Protein AF-A0A673WY18-F1 (afdb_monomer_lite)

Organism: Salmo trutta (NCBI:txid8032)

pLDDT: mean 76.25, std 12.35, range [46.34, 93.38]

Structure (mmCIF, N/CA/C/O backbone):
data_AF-A0A673WY18-F1
#
_entry.id   AF-A0A673WY18-F1
#
loop_
_atom_site.group_PDB
_atom_site.id
_atom_site.type_symbol
_atom_site.label_atom_id
_atom_site.label_alt_id
_atom_site.label_comp_id
_atom_site.label_asym_id
_atom_site.label_entity_id
_atom_site.label_seq_id
_atom_site.pdbx_PDB_ins_code
_atom_site.Cartn_x
_atom_site.Cartn_y
_atom_site.Cartn_z
_atom_site.occupancy
_atom_site.B_iso_or_equiv
_atom_site.auth_seq_id
_atom_site.auth_comp_id
_atom_site.auth_asym_id
_atom_site.auth_atom_id
_atom_site.pdbx_PDB_model_num
ATOM 1 N N . MET A 1 1 ? 1.648 16.908 3.787 1.00 46.34 1 MET A N 1
ATOM 2 C CA . MET A 1 1 ? 0.828 15.669 3.841 1.00 46.34 1 MET A CA 1
ATOM 3 C C . MET A 1 1 ? 0.515 15.175 2.436 1.00 46.34 1 MET A C 1
ATOM 5 O O . MET A 1 1 ? 0.329 15.996 1.546 1.00 46.34 1 MET A O 1
ATOM 9 N N . SER A 1 2 ? 0.441 13.858 2.213 1.00 59.28 2 SER A N 1
ATOM 10 C CA . SER A 1 2 ? -0.066 13.337 0.934 1.00 59.28 2 SER A CA 1
ATOM 11 C C . SER A 1 2 ? -1.572 13.628 0.810 1.00 59.28 2 SER A C 1
ATOM 13 O O . SER A 1 2 ? -2.286 13.586 1.812 1.00 59.28 2 SER A O 1
ATOM 15 N N . LYS A 1 3 ? -2.083 13.887 -0.405 1.00 58.00 3 LYS A N 1
ATOM 16 C CA . LYS A 1 3 ? -3.525 14.130 -0.646 1.00 58.00 3 LYS A CA 1
ATOM 17 C C . LYS A 1 3 ? -4.425 13.012 -0.101 1.00 58.00 3 LYS A C 1
ATOM 19 O O . LYS A 1 3 ? -5.553 13.270 0.304 1.00 58.00 3 LYS A O 1
ATOM 24 N N . GLY A 1 4 ? -3.918 11.776 -0.080 1.00 58.47 4 GLY A N 1
ATOM 25 C CA . GLY A 1 4 ? -4.609 10.624 0.501 1.00 58.47 4 GLY A CA 1
ATOM 26 C C . GLY A 1 4 ? -4.781 10.744 2.015 1.00 58.47 4 GLY A C 1
ATOM 27 O O . GLY A 1 4 ? -5.878 10.533 2.516 1.00 58.47 4 GLY A O 1
ATOM 28 N N . THR A 1 5 ? -3.725 11.149 2.725 1.00 62.72 5 THR A N 1
ATOM 29 C CA . THR A 1 5 ? -3.716 11.328 4.188 1.00 62.72 5 THR A CA 1
ATOM 30 C C . THR A 1 5 ? -4.741 12.373 4.631 1.00 62.72 5 THR A C 1
ATOM 32 O O . THR A 1 5 ? -5.518 12.129 5.546 1.00 62.72 5 THR A O 1
ATOM 35 N N . VAL A 1 6 ? -4.784 13.515 3.937 1.00 58.25 6 VAL A N 1
ATOM 36 C CA . VAL A 1 6 ? -5.676 14.637 4.273 1.00 58.25 6 VAL A CA 1
ATOM 37 C C . VAL A 1 6 ? -7.146 14.227 4.178 1.00 58.25 6 VAL A C 1
ATOM 39 O O . VAL A 1 6 ? -7.936 14.545 5.057 1.00 58.25 6 VAL A O 1
ATOM 42 N N . ILE A 1 7 ? -7.529 13.476 3.145 1.00 64.06 7 ILE A N 1
ATOM 43 C CA . ILE A 1 7 ? -8.925 13.046 2.994 1.00 64.06 7 ILE A CA 1
ATOM 44 C C . ILE A 1 7 ? -9.315 11.984 4.006 1.00 64.06 7 ILE A C 1
ATOM 46 O O . ILE A 1 7 ? -10.454 11.994 4.456 1.00 64.06 7 ILE A O 1
ATOM 50 N N . LEU A 1 8 ? -8.412 11.062 4.339 1.00 74.44 8 LEU A N 1
ATOM 51 C CA . LEU A 1 8 ? -8.701 10.064 5.363 1.00 74.44 8 LEU A CA 1
ATOM 52 C C . LEU A 1 8 ? -9.002 10.748 6.698 1.00 74.44 8 LEU A C 1
ATOM 54 O O . LEU A 1 8 ? -10.033 10.451 7.294 1.00 74.44 8 LEU A O 1
ATOM 58 N N . ALA A 1 9 ? -8.215 11.759 7.068 1.00 73.62 9 ALA A N 1
ATOM 59 C CA . ALA A 1 9 ? -8.501 12.581 8.239 1.00 73.62 9 ALA A CA 1
ATOM 60 C C . ALA A 1 9 ? -9.861 13.303 8.121 1.00 73.62 9 ALA A C 1
ATOM 62 O O . ALA A 1 9 ? -10.681 13.220 9.029 1.00 73.62 9 ALA A O 1
ATOM 63 N N . TYR A 1 10 ? -10.175 13.927 6.974 1.00 71.38 10 TYR A N 1
ATOM 64 C CA . TYR A 1 10 ? -11.492 14.558 6.750 1.00 71.38 10 TYR A CA 1
ATOM 65 C C . TYR A 1 10 ? -12.674 13.581 6.777 1.00 71.38 10 TYR A C 1
ATOM 67 O O . TYR A 1 10 ? -13.794 13.989 7.067 1.00 71.38 10 TYR A O 1
ATOM 75 N N . LYS A 1 11 ? -12.454 12.307 6.441 1.00 77.62 11 LYS A N 1
ATOM 76 C CA . LYS A 1 11 ? -13.467 11.248 6.524 1.00 77.62 11 LYS A CA 1
ATOM 77 C C . LYS A 1 11 ? -13.611 10.672 7.941 1.00 77.62 11 LYS A C 1
ATOM 79 O O . LYS A 1 11 ? -14.381 9.734 8.110 1.00 77.62 11 LYS A O 1
ATOM 84 N N . GLY A 1 12 ? -12.896 11.219 8.927 1.00 81.75 12 GLY A N 1
ATOM 85 C CA . GLY A 1 12 ? -12.963 10.799 10.326 1.00 81.75 12 GLY A CA 1
ATOM 86 C C . GLY A 1 12 ? -12.113 9.574 10.661 1.00 81.75 12 GLY A C 1
ATOM 87 O O . GLY A 1 12 ? -12.326 8.967 11.704 1.00 81.75 12 GLY A O 1
ATOM 88 N N . TYR A 1 13 ? -11.170 9.184 9.795 1.00 83.31 13 TYR A N 1
ATOM 89 C CA . TYR A 1 13 ? -10.201 8.147 10.149 1.00 83.31 13 TYR A CA 1
ATOM 90 C C . TYR A 1 13 ? -9.128 8.728 11.064 1.00 83.31 13 TYR A C 1
ATOM 92 O O . TYR A 1 13 ? -8.634 9.828 10.813 1.00 83.31 13 TYR A O 1
ATOM 100 N N . ASP A 1 14 ? -8.710 7.943 12.053 1.00 83.75 14 ASP A N 1
ATOM 101 C CA . ASP A 1 14 ? -7.430 8.163 12.713 1.00 83.75 14 ASP A CA 1
ATOM 102 C C . ASP A 1 14 ? -6.303 7.719 11.766 1.00 83.75 14 ASP A C 1
ATOM 104 O O . ASP A 1 14 ? -6.318 6.601 11.236 1.00 83.75 14 ASP A O 1
ATOM 108 N N . VAL A 1 15 ? -5.383 8.633 11.448 1.00 82.50 15 VAL A N 1
ATOM 109 C CA . VAL A 1 15 ? -4.419 8.446 10.358 1.00 82.50 15 VAL A CA 1
ATOM 110 C C . VAL A 1 15 ? -2.998 8.427 10.883 1.00 82.50 15 VAL A C 1
ATOM 112 O O . VAL A 1 15 ? -2.366 9.463 11.082 1.00 82.50 15 VAL A O 1
ATOM 115 N N . ILE A 1 16 ? -2.439 7.224 10.941 1.00 81.25 16 ILE A N 1
ATOM 116 C CA . ILE A 1 16 ? -1.024 7.022 11.228 1.00 81.25 16 ILE A CA 1
ATOM 117 C C . ILE A 1 16 ? -0.230 7.245 9.942 1.00 81.25 16 ILE A C 1
ATOM 119 O O . ILE A 1 16 ? -0.365 6.522 8.949 1.00 81.25 16 ILE A O 1
ATOM 123 N N . THR A 1 17 ? 0.604 8.283 9.946 1.00 80.88 17 THR A N 1
ATOM 124 C CA . THR A 1 17 ? 1.508 8.567 8.830 1.00 80.88 17 THR A CA 1
ATOM 125 C C . THR A 1 17 ? 2.842 7.895 9.096 1.00 80.88 17 THR A C 1
ATOM 127 O O . THR A 1 17 ? 3.410 8.047 10.170 1.00 80.88 17 THR A O 1
ATOM 130 N N . TYR A 1 18 ? 3.381 7.188 8.110 1.00 75.25 18 TYR A N 1
ATOM 131 C CA . TYR A 1 18 ? 4.731 6.646 8.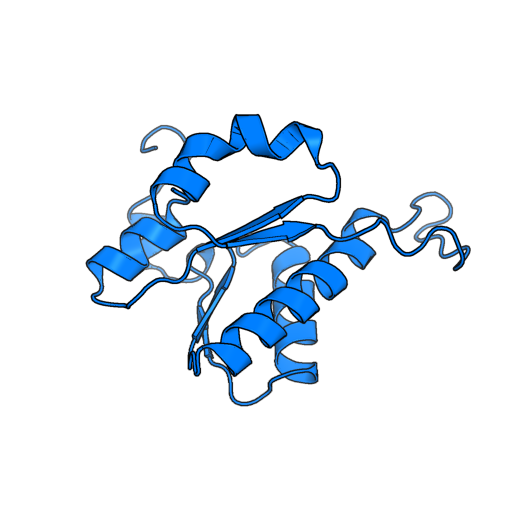186 1.00 75.25 18 TYR A CA 1
ATOM 132 C C . TYR A 1 18 ? 5.524 7.075 6.949 1.00 75.25 18 TYR A C 1
ATOM 134 O O . TYR A 1 18 ? 4.991 7.180 5.839 1.00 75.25 18 TYR A O 1
ATOM 142 N N . LEU A 1 19 ? 6.803 7.373 7.151 1.00 74.88 19 LEU A N 1
ATOM 143 C CA . LEU A 1 19 ? 7.730 7.780 6.109 1.00 74.88 19 LEU A CA 1
ATOM 144 C C . LEU A 1 19 ? 8.768 6.687 5.926 1.00 74.88 19 LEU A C 1
ATOM 146 O O . LEU A 1 19 ? 9.459 6.311 6.870 1.00 74.88 19 LEU A O 1
ATOM 150 N N . VAL A 1 20 ? 8.916 6.230 4.688 1.00 72.50 20 VAL A N 1
ATOM 151 C CA . VAL A 1 20 ? 9.922 5.236 4.339 1.00 72.50 20 VAL A CA 1
ATOM 152 C C . VAL A 1 20 ? 10.927 5.847 3.386 1.00 72.50 20 VAL A C 1
ATOM 154 O O . VAL A 1 20 ? 10.564 6.319 2.309 1.00 72.50 20 VAL A O 1
ATOM 157 N N . SER A 1 21 ? 12.200 5.818 3.772 1.00 70.31 21 SER A N 1
ATOM 158 C CA . SER A 1 21 ? 13.292 6.228 2.895 1.00 70.31 21 SER A CA 1
ATOM 159 C C . SER A 1 21 ? 14.465 5.255 3.009 1.00 70.31 21 SER A C 1
ATOM 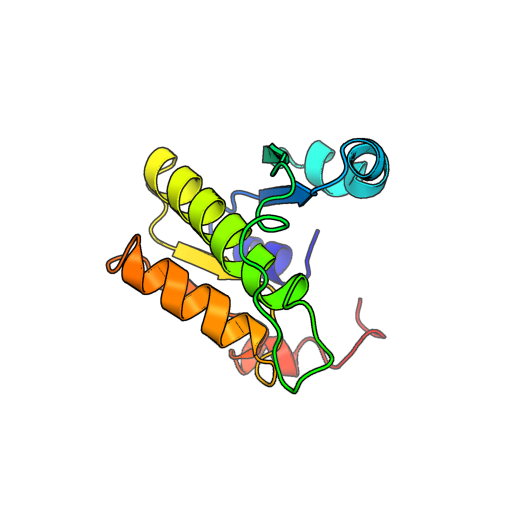161 O O . SER A 1 21 ? 14.879 4.932 4.126 1.00 70.31 21 SER A O 1
ATOM 163 N N . PRO A 1 22 ? 15.054 4.839 1.873 1.00 64.31 22 PRO A N 1
ATOM 164 C CA . PRO A 1 22 ? 16.295 4.073 1.860 1.00 64.31 22 PRO A CA 1
ATOM 165 C C . PRO A 1 22 ? 17.529 4.941 2.150 1.00 64.31 22 PRO A C 1
ATOM 167 O O . PRO A 1 22 ? 18.639 4.430 2.246 1.00 64.31 22 PRO A O 1
ATOM 170 N N . ARG A 1 23 ? 17.367 6.268 2.257 1.00 68.06 23 ARG A N 1
ATOM 171 C CA . ARG A 1 23 ? 18.458 7.223 2.484 1.00 68.06 23 ARG A CA 1
ATOM 172 C C . ARG A 1 23 ? 18.116 8.141 3.654 1.00 68.06 23 ARG A C 1
ATOM 174 O O . ARG A 1 23 ? 17.174 8.930 3.558 1.00 68.06 23 ARG A O 1
ATOM 181 N N . LYS A 1 24 ? 18.892 8.051 4.740 1.00 61.69 24 LYS A N 1
ATOM 182 C CA . LYS A 1 24 ? 18.663 8.821 5.978 1.00 61.69 24 LYS A CA 1
ATOM 183 C C . LYS A 1 24 ? 18.703 10.340 5.762 1.00 61.69 24 LYS A C 1
ATO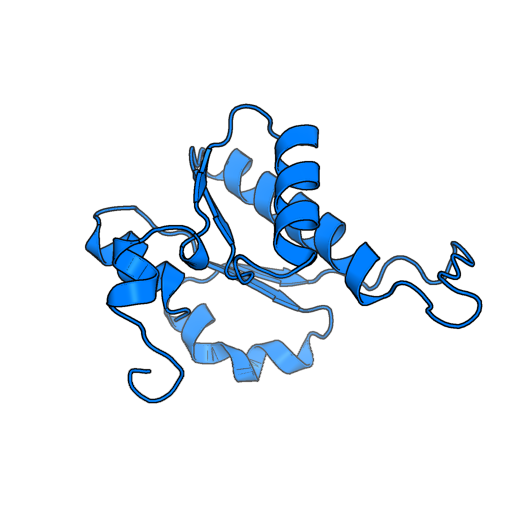M 185 O O . LYS A 1 24 ? 17.873 11.046 6.308 1.00 61.69 24 LYS A O 1
ATOM 190 N N . TYR A 1 25 ? 19.573 10.844 4.882 1.00 67.06 25 TYR A N 1
ATOM 191 C CA . TYR A 1 25 ? 19.691 12.289 4.612 1.00 67.06 25 TYR A CA 1
ATOM 192 C C . TYR A 1 25 ? 18.458 12.916 3.929 1.00 67.06 25 TYR A C 1
ATOM 194 O O . TYR A 1 25 ? 18.358 14.133 3.813 1.00 67.06 25 TYR A O 1
ATOM 202 N N . LEU A 1 26 ? 17.520 12.109 3.416 1.00 65.94 26 LEU A N 1
ATOM 203 C CA . LEU A 1 26 ? 16.274 12.626 2.838 1.00 65.94 26 LEU A CA 1
ATOM 204 C C . LEU A 1 26 ? 15.216 12.937 3.905 1.00 65.94 26 LEU A C 1
ATOM 206 O O . LEU A 1 26 ? 14.182 13.509 3.564 1.00 65.94 26 LEU A O 1
ATOM 210 N N . TRP A 1 27 ? 15.450 12.577 5.169 1.00 64.94 27 TRP A N 1
ATOM 211 C CA . TRP A 1 27 ? 14.481 12.766 6.249 1.00 64.94 27 TRP A CA 1
ATOM 212 C C . TRP A 1 27 ? 14.239 14.243 6.566 1.00 64.94 27 TRP A C 1
ATOM 214 O O . TRP A 1 27 ? 13.087 14.631 6.758 1.00 64.94 27 TRP A O 1
ATOM 224 N N . ASP A 1 28 ? 15.271 15.085 6.468 1.00 63.09 28 ASP A N 1
ATOM 225 C CA . ASP A 1 28 ? 15.157 16.534 6.690 1.00 63.09 28 ASP A CA 1
ATOM 226 C C . ASP A 1 28 ? 14.243 17.207 5.652 1.00 63.09 28 ASP A C 1
ATOM 228 O O . ASP A 1 28 ? 13.504 18.142 5.957 1.00 63.09 28 ASP A O 1
ATOM 232 N N . LYS A 1 29 ? 14.190 16.668 4.424 1.00 61.09 29 LYS A N 1
ATOM 233 C CA . LYS A 1 29 ? 13.274 17.145 3.368 1.00 61.09 29 LYS A CA 1
ATOM 234 C C . LYS A 1 29 ? 11.817 16.749 3.610 1.00 61.09 29 LYS A C 1
ATOM 236 O O . LYS A 1 29 ? 10.920 17.253 2.936 1.00 61.09 29 LYS A O 1
ATOM 241 N N . CYS A 1 30 ? 11.564 15.845 4.550 1.00 59.88 30 CYS A N 1
ATOM 242 C CA . CYS A 1 30 ? 10.234 15.369 4.906 1.00 59.88 30 CYS A CA 1
ATOM 243 C C . CYS A 1 30 ? 9.742 15.936 6.244 1.00 59.88 30 CYS A C 1
ATOM 245 O O . CYS A 1 30 ? 8.793 15.392 6.809 1.00 59.88 30 CYS A O 1
ATOM 247 N N . ALA A 1 31 ? 10.320 17.050 6.713 1.00 56.12 31 ALA A N 1
ATOM 248 C CA . ALA A 1 31 ? 9.970 17.713 7.971 1.00 56.12 31 ALA A CA 1
ATOM 249 C C . ALA A 1 31 ? 8.454 17.889 8.186 1.00 56.12 31 ALA A C 1
ATOM 251 O O . ALA A 1 31 ? 7.979 17.678 9.296 1.00 56.12 31 ALA A O 1
ATOM 252 N N . CYS A 1 32 ? 7.676 18.161 7.125 1.00 56.19 32 CYS A N 1
ATOM 253 C CA . CYS A 1 32 ? 6.217 18.314 7.236 1.00 56.19 32 CYS A CA 1
ATOM 254 C C . CYS A 1 32 ? 5.469 17.034 7.652 1.00 56.19 32 CYS A C 1
ATOM 256 O O . CYS A 1 32 ? 4.341 17.114 8.122 1.00 56.19 32 CYS A O 1
ATOM 258 N N . ALA A 1 33 ? 6.043 15.850 7.416 1.00 58.22 33 ALA A N 1
ATOM 259 C CA . ALA A 1 33 ? 5.463 14.583 7.854 1.00 58.22 33 ALA A CA 1
ATOM 260 C C . ALA A 1 33 ? 5.851 14.292 9.308 1.00 58.22 33 ALA A C 1
ATOM 262 O O . ALA A 1 33 ? 5.015 13.846 10.087 1.00 58.22 33 ALA A O 1
ATOM 263 N N . THR A 1 34 ? 7.091 14.609 9.684 1.00 57.97 34 THR A N 1
ATOM 264 C CA . THR A 1 34 ? 7.607 14.466 11.052 1.00 57.97 34 THR A CA 1
ATOM 265 C C . THR A 1 34 ? 6.901 15.406 12.028 1.00 57.97 34 THR A C 1
ATOM 267 O O . THR A 1 34 ? 6.532 14.989 13.120 1.00 57.97 34 THR A O 1
ATOM 270 N N . SER A 1 35 ? 6.627 16.650 11.618 1.00 55.81 35 SER A N 1
ATOM 271 C CA . SER A 1 35 ? 5.913 17.645 12.432 1.00 55.81 35 SER A CA 1
ATOM 272 C C . SER A 1 35 ? 4.459 17.268 12.737 1.00 55.81 35 SER A C 1
ATOM 274 O O . SER A 1 35 ? 3.841 17.872 13.602 1.00 55.81 35 SER A O 1
ATOM 276 N N . LEU A 1 36 ? 3.904 16.290 12.019 1.00 59.62 36 LEU A N 1
ATOM 277 C CA . LEU A 1 36 ? 2.543 15.779 12.200 1.00 59.62 36 LEU A CA 1
ATOM 278 C C . LEU A 1 36 ? 2.521 14.426 12.928 1.00 59.62 36 LEU A C 1
ATOM 280 O O . LEU A 1 36 ? 1.538 13.699 12.828 1.00 59.62 36 LEU A O 1
ATOM 284 N N . GLY A 1 37 ? 3.615 14.058 13.605 1.00 63.41 37 GLY A N 1
ATOM 285 C CA . GLY A 1 37 ? 3.730 12.780 14.314 1.00 63.41 37 GLY A CA 1
ATOM 286 C C . GLY A 1 37 ? 3.998 11.581 13.400 1.00 63.41 37 GLY A C 1
ATOM 287 O O . GLY A 1 37 ? 3.723 10.446 13.773 1.00 63.41 37 GLY A O 1
ATOM 288 N N . GLY A 1 38 ? 4.510 11.806 12.186 1.00 66.88 38 GLY A N 1
ATOM 289 C CA . GLY A 1 38 ? 4.799 10.727 11.247 1.00 66.88 38 GLY A CA 1
ATOM 290 C C . GLY A 1 38 ? 5.944 9.818 11.712 1.00 66.88 38 GLY A C 1
ATOM 291 O O . GLY A 1 38 ? 7.049 10.289 11.979 1.00 66.88 38 GLY A O 1
ATOM 292 N N . ILE A 1 39 ? 5.709 8.505 11.730 1.00 69.69 39 ILE A N 1
ATOM 293 C CA . ILE A 1 39 ? 6.691 7.482 12.110 1.00 69.69 39 ILE A CA 1
ATOM 294 C C . ILE A 1 39 ? 7.750 7.359 11.005 1.00 69.69 39 ILE A C 1
ATOM 296 O O . ILE A 1 39 ? 7.447 6.967 9.876 1.00 69.69 39 ILE A O 1
ATOM 300 N N . GLN A 1 40 ? 9.009 7.676 11.309 1.00 68.50 40 GLN A N 1
ATOM 301 C CA . GLN A 1 40 ? 10.113 7.545 10.354 1.00 68.50 40 GLN A CA 1
ATOM 302 C C . GLN A 1 40 ? 10.716 6.148 10.393 1.00 68.50 40 GLN A C 1
ATOM 304 O O . GLN A 1 40 ? 11.085 5.647 11.454 1.00 68.50 40 GLN A O 1
ATOM 309 N N . ILE A 1 41 ? 10.851 5.520 9.225 1.00 66.56 41 ILE A N 1
ATOM 310 C CA . ILE A 1 41 ? 11.415 4.180 9.131 1.00 66.56 41 ILE A CA 1
ATOM 311 C C . ILE A 1 41 ? 12.462 4.100 8.031 1.00 66.56 41 ILE A C 1
ATOM 313 O O . ILE A 1 41 ? 12.224 4.383 6.853 1.00 66.56 41 ILE A O 1
ATOM 317 N N . PHE A 1 42 ? 13.644 3.660 8.449 1.00 69.69 42 PHE A N 1
ATOM 318 C CA . PHE A 1 42 ? 14.727 3.300 7.558 1.00 69.69 42 PHE A CA 1
ATOM 319 C C . PHE A 1 42 ? 14.515 1.887 7.021 1.00 69.69 42 PHE A C 1
ATOM 321 O O . PHE A 1 42 ? 14.346 0.950 7.799 1.00 69.69 42 PHE A O 1
ATOM 328 N N . ILE A 1 43 ? 14.580 1.729 5.701 1.00 64.62 43 ILE A N 1
ATOM 329 C CA . ILE A 1 43 ? 14.721 0.412 5.081 1.00 64.62 43 ILE A CA 1
ATOM 330 C C . ILE A 1 43 ? 16.127 0.349 4.485 1.00 64.62 43 ILE A C 1
ATOM 332 O O . ILE A 1 43 ? 16.377 1.050 3.500 1.00 64.62 43 ILE A O 1
ATOM 336 N N . PRO A 1 44 ? 17.057 -0.438 5.058 1.00 60.28 44 PRO A N 1
ATOM 337 C CA . PRO A 1 44 ? 18.339 -0.675 4.409 1.00 60.28 44 PRO A CA 1
ATOM 338 C C . PRO A 1 44 ? 18.087 -1.299 3.033 1.00 60.28 44 PRO A C 1
ATOM 340 O O . PRO A 1 44 ? 17.196 -2.135 2.880 1.00 60.28 44 PRO A O 1
ATOM 343 N N . SER A 1 45 ? 18.831 -0.862 2.016 1.00 56.28 45 SER A N 1
ATOM 344 C CA . SER A 1 45 ? 18.715 -1.405 0.662 1.00 56.28 45 SER A CA 1
ATOM 345 C C . SER A 1 45 ? 18.913 -2.921 0.692 1.00 56.28 45 SER A C 1
ATOM 347 O O . SER A 1 45 ? 20.004 -3.386 1.016 1.00 56.28 45 SER A O 1
ATOM 349 N N . TYR A 1 46 ? 17.877 -3.680 0.348 1.00 61.69 46 TYR A N 1
ATOM 350 C CA . TYR A 1 46 ? 17.966 -5.125 0.173 1.00 61.69 46 TYR A CA 1
ATOM 351 C C . TYR A 1 46 ? 17.669 -5.488 -1.284 1.00 61.69 46 TYR A C 1
ATOM 353 O O . TYR A 1 46 ? 16.793 -4.889 -1.907 1.00 61.69 46 TYR A O 1
ATOM 361 N N . CYS A 1 47 ? 18.435 -6.467 -1.775 1.00 52.09 47 CYS A N 1
ATOM 362 C CA . CYS A 1 47 ? 18.538 -6.993 -3.145 1.00 52.09 47 CYS A CA 1
ATOM 363 C C . CYS A 1 47 ? 19.567 -6.345 -4.085 1.00 52.09 47 CYS A C 1
ATOM 365 O O . CYS A 1 47 ? 19.237 -5.984 -5.209 1.00 52.09 47 CYS A O 1
ATOM 367 N N . SER A 1 48 ? 20.845 -6.346 -3.693 1.00 51.88 48 SER A N 1
ATOM 368 C CA . SER A 1 48 ? 21.925 -6.556 -4.681 1.00 51.88 48 SER A CA 1
ATOM 369 C C . SER A 1 48 ? 22.295 -8.034 -4.858 1.00 51.88 48 SER A C 1
ATOM 371 O O . SER A 1 48 ? 22.959 -8.375 -5.825 1.00 51.88 48 SER A O 1
ATOM 373 N N . SER A 1 49 ? 21.859 -8.929 -3.966 1.00 54.56 49 SER A N 1
ATOM 374 C CA . SER A 1 49 ? 22.364 -10.311 -3.919 1.00 54.56 49 SER A CA 1
ATOM 375 C C . SER A 1 49 ? 21.668 -11.294 -4.869 1.00 54.56 49 SER A C 1
ATOM 377 O O . SER A 1 49 ? 22.115 -12.426 -4.989 1.00 54.56 49 SER A O 1
ATOM 379 N N . ALA A 1 50 ? 20.552 -10.908 -5.496 1.00 60.41 50 ALA A N 1
ATOM 380 C CA . ALA A 1 50 ? 19.675 -11.851 -6.197 1.00 60.41 50 ALA A CA 1
ATOM 381 C C . ALA A 1 50 ? 19.938 -11.986 -7.709 1.00 60.41 50 ALA A C 1
ATOM 383 O O . ALA A 1 50 ? 19.260 -12.789 -8.337 1.00 60.41 50 ALA A O 1
ATOM 384 N N . ASN A 1 51 ? 20.859 -11.207 -8.306 1.00 65.81 51 ASN A N 1
ATOM 385 C CA . ASN A 1 51 ? 21.125 -11.164 -9.762 1.00 65.81 51 ASN A CA 1
ATOM 386 C C . ASN A 1 51 ? 19.856 -11.217 -10.643 1.00 65.81 51 ASN A C 1
ATOM 388 O O . ASN A 1 51 ? 19.861 -11.758 -11.745 1.00 65.81 51 ASN A O 1
ATOM 392 N N . ALA A 1 52 ? 18.746 -10.666 -10.146 1.00 70.88 52 ALA A N 1
ATOM 393 C CA . ALA A 1 52 ? 17.462 -10.740 -10.815 1.00 70.88 52 ALA A CA 1
ATOM 394 C C . ALA A 1 52 ? 17.403 -9.654 -11.895 1.00 70.88 52 ALA A C 1
ATOM 396 O O . ALA A 1 52 ? 17.378 -8.459 -11.583 1.00 70.88 52 ALA A O 1
ATOM 397 N N . ILE A 1 53 ? 17.391 -10.082 -13.157 1.00 77.00 53 ILE A N 1
ATOM 398 C CA . ILE A 1 53 ? 17.322 -9.219 -14.337 1.00 77.00 53 ILE A CA 1
ATOM 399 C C . ILE A 1 53 ? 15.973 -9.453 -15.014 1.00 77.00 53 ILE A C 1
ATOM 401 O O . ILE A 1 53 ? 15.591 -10.586 -15.292 1.00 77.00 53 ILE A O 1
ATOM 405 N N . TYR A 1 54 ? 15.237 -8.373 -15.248 1.00 76.69 54 TYR A N 1
ATOM 406 C CA . TYR A 1 54 ? 13.995 -8.377 -16.011 1.00 76.69 54 TYR A CA 1
ATOM 407 C C . TYR A 1 54 ? 14.242 -7.787 -17.400 1.00 76.69 54 TYR A C 1
ATOM 409 O O . TYR A 1 54 ? 14.913 -6.759 -17.504 1.00 76.69 54 TYR A O 1
ATOM 417 N N . GLU A 1 55 ? 13.705 -8.431 -18.442 1.00 81.56 55 GLU A N 1
ATOM 418 C CA . GLU A 1 55 ? 13.873 -8.022 -19.851 1.00 81.56 55 GLU A CA 1
ATOM 419 C C . GLU A 1 55 ? 15.344 -7.729 -20.210 1.00 81.56 55 GLU A C 1
ATOM 421 O O . GLU A 1 55 ? 15.652 -6.727 -20.848 1.00 81.56 55 GLU A O 1
ATOM 426 N N . ASP A 1 56 ? 16.261 -8.563 -19.704 1.00 73.75 56 ASP A N 1
ATOM 427 C CA . ASP A 1 56 ? 17.715 -8.539 -19.949 1.00 73.75 56 ASP A CA 1
ATOM 428 C C . ASP A 1 56 ? 18.451 -7.221 -19.633 1.00 73.75 56 ASP A C 1
ATOM 430 O O . ASP A 1 56 ? 19.656 -7.109 -19.845 1.00 73.75 56 ASP A O 1
ATOM 434 N N . CYS A 1 57 ? 17.756 -6.221 -19.086 1.00 75.06 57 CYS A N 1
ATOM 435 C CA . CYS A 1 57 ? 18.286 -4.868 -18.898 1.00 75.06 57 CYS A CA 1
ATOM 436 C C . CYS A 1 57 ? 17.854 -4.204 -17.580 1.00 75.06 57 CYS A C 1
ATOM 438 O O . CYS A 1 57 ? 18.466 -3.220 -17.158 1.00 75.06 57 CYS A O 1
ATOM 440 N N . TYR A 1 58 ? 16.807 -4.693 -16.905 1.00 75.12 58 TYR A N 1
ATOM 441 C CA . TYR A 1 58 ? 16.224 -4.018 -15.744 1.00 75.12 58 TYR A CA 1
ATOM 442 C C . TYR A 1 58 ? 16.467 -4.764 -14.426 1.00 75.12 58 TYR A C 1
ATOM 444 O O . TYR A 1 58 ? 15.865 -5.797 -14.150 1.00 75.12 58 TYR A O 1
ATOM 452 N N . LEU A 1 59 ? 17.273 -4.170 -13.541 1.00 74.38 59 LEU A N 1
ATOM 453 C CA . LEU A 1 59 ? 17.669 -4.737 -12.238 1.00 74.38 59 LEU A CA 1
ATOM 454 C C . LEU A 1 59 ? 16.600 -4.631 -11.128 1.00 74.38 59 LEU A C 1
ATOM 456 O O . LEU A 1 59 ? 16.927 -4.564 -9.947 1.00 74.38 59 LEU A O 1
ATOM 460 N N . LEU A 1 60 ? 15.311 -4.563 -11.484 1.00 76.19 60 LEU A N 1
ATOM 461 C CA . LEU A 1 60 ? 14.153 -4.691 -10.579 1.00 76.19 60 LEU A CA 1
ATOM 462 C C . LEU A 1 60 ? 14.124 -3.803 -9.313 1.00 76.19 60 LEU A C 1
ATOM 464 O O . LEU A 1 60 ? 13.267 -4.003 -8.451 1.00 76.19 60 LEU A O 1
ATOM 468 N N . GLY A 1 61 ? 14.965 -2.769 -9.203 1.00 72.75 61 GLY A N 1
ATOM 469 C CA . GLY A 1 61 ? 15.131 -2.010 -7.956 1.00 72.75 61 GLY A CA 1
ATOM 470 C C . GLY A 1 61 ? 13.836 -1.386 -7.422 1.00 72.75 61 GLY A C 1
ATOM 471 O O . GLY A 1 61 ? 13.569 -1.424 -6.222 1.00 72.75 61 GLY A O 1
ATOM 472 N N . THR A 1 62 ? 12.966 -0.881 -8.306 1.00 73.19 62 THR A N 1
ATOM 473 C CA . THR A 1 62 ? 11.644 -0.375 -7.883 1.00 73.19 62 THR A CA 1
ATOM 474 C C . THR A 1 62 ? 10.700 -1.511 -7.498 1.00 73.19 62 THR A C 1
ATOM 476 O O . THR A 1 62 ? 9.968 -1.390 -6.517 1.00 73.19 62 THR A O 1
ATOM 479 N N . SER A 1 63 ? 10.715 -2.614 -8.248 1.00 76.06 63 SER A N 1
ATOM 480 C CA . SER A 1 63 ? 9.847 -3.769 -8.012 1.00 76.06 63 SER A CA 1
ATOM 481 C C . SER A 1 63 ? 10.100 -4.401 -6.648 1.00 76.06 63 SER A C 1
ATOM 483 O O . SER A 1 63 ? 9.136 -4.713 -5.959 1.00 76.06 63 SER A O 1
ATOM 485 N N . VAL A 1 64 ? 11.366 -4.529 -6.243 1.00 78.44 64 VAL A N 1
ATOM 486 C CA . VAL A 1 64 ? 11.759 -5.153 -4.970 1.00 78.44 64 VAL A CA 1
ATOM 487 C C . VAL A 1 64 ? 11.545 -4.226 -3.774 1.00 78.44 64 VAL A C 1
ATOM 489 O O . VAL A 1 64 ? 11.124 -4.670 -2.708 1.00 78.44 64 VAL A O 1
ATOM 492 N N . ALA A 1 65 ? 11.744 -2.917 -3.945 1.00 79.62 65 ALA A N 1
ATOM 493 C CA . ALA A 1 65 ? 11.536 -1.966 -2.856 1.00 79.62 65 ALA A CA 1
ATOM 494 C C . ALA A 1 65 ? 10.077 -1.940 -2.353 1.00 79.62 65 ALA A C 1
ATOM 496 O O . ALA A 1 65 ? 9.835 -1.689 -1.173 1.00 79.62 65 ALA A O 1
ATOM 497 N N . ARG A 1 66 ? 9.087 -2.181 -3.227 1.00 85.88 66 ARG A N 1
ATOM 498 C CA . ARG A 1 66 ? 7.654 -2.073 -2.884 1.00 85.88 66 ARG A CA 1
ATOM 499 C C . ARG 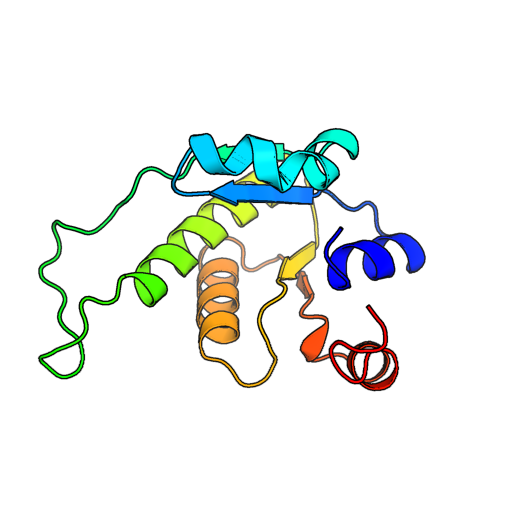A 1 66 ? 7.191 -3.133 -1.877 1.00 85.88 66 ARG A C 1
ATOM 501 O O . ARG A 1 66 ? 6.583 -2.727 -0.884 1.00 85.88 66 ARG A O 1
ATOM 508 N N . PRO A 1 67 ? 7.496 -4.433 -2.049 1.00 85.06 67 PRO A N 1
ATOM 509 C CA . PRO A 1 67 ? 7.278 -5.426 -1.008 1.00 85.06 67 PRO A CA 1
ATOM 510 C C . PRO A 1 67 ? 7.915 -5.032 0.322 1.00 85.06 67 PRO A C 1
ATOM 512 O O . PRO A 1 67 ? 7.210 -5.005 1.319 1.00 85.06 67 PRO A O 1
ATOM 515 N N . CYS A 1 68 ? 9.183 -4.603 0.348 1.00 83.62 68 CYS A N 1
ATOM 516 C CA . CYS A 1 68 ? 9.854 -4.216 1.596 1.00 83.62 68 CYS A CA 1
ATOM 517 C C . CYS A 1 68 ? 9.134 -3.075 2.335 1.00 83.62 68 CYS A C 1
ATOM 519 O O . CYS A 1 68 ? 8.911 -3.155 3.544 1.00 83.62 68 CYS A O 1
ATOM 521 N N . ILE A 1 69 ? 8.730 -2.029 1.603 1.00 84.69 69 ILE A N 1
ATOM 522 C CA . ILE A 1 69 ? 7.931 -0.921 2.150 1.00 84.69 69 ILE A CA 1
ATOM 523 C C . ILE A 1 69 ? 6.614 -1.453 2.725 1.00 84.69 69 ILE A C 1
ATOM 525 O O . ILE A 1 69 ? 6.231 -1.094 3.837 1.00 84.69 69 ILE A O 1
ATOM 529 N N . THR A 1 70 ? 5.942 -2.335 1.985 1.00 87.56 70 THR A N 1
ATOM 530 C CA . THR A 1 70 ? 4.644 -2.893 2.379 1.00 87.56 70 THR A CA 1
ATOM 531 C C . THR A 1 70 ? 4.755 -3.802 3.600 1.00 87.56 70 THR A C 1
ATOM 533 O O . THR A 1 70 ? 3.930 -3.701 4.500 1.00 87.56 70 THR A O 1
ATOM 536 N N . CYS A 1 71 ? 5.796 -4.638 3.684 1.00 88.12 71 CYS A N 1
ATOM 537 C CA . CYS A 1 71 ? 6.071 -5.475 4.852 1.00 88.12 71 CYS A CA 1
ATOM 538 C C . CYS A 1 71 ? 6.128 -4.624 6.115 1.00 88.12 71 CYS A C 1
ATOM 540 O O . CYS A 1 71 ? 5.493 -4.936 7.121 1.00 88.12 71 CYS A O 1
ATOM 542 N N . ARG A 1 72 ? 6.864 -3.511 6.048 1.00 87.06 72 ARG A N 1
ATOM 543 C CA . ARG A 1 72 ? 7.006 -2.625 7.193 1.00 87.06 72 ARG A CA 1
ATOM 544 C C . ARG A 1 72 ? 5.721 -1.864 7.504 1.00 87.06 72 ARG A C 1
ATOM 546 O O . ARG A 1 72 ? 5.370 -1.745 8.672 1.00 87.06 72 ARG A O 1
ATOM 553 N N . GLN A 1 73 ? 4.996 -1.409 6.484 1.00 87.62 73 GLN A N 1
ATOM 554 C CA . GLN A 1 73 ? 3.671 -0.809 6.654 1.00 87.62 73 GLN A CA 1
ATOM 555 C C . GLN A 1 73 ? 2.710 -1.762 7.382 1.00 87.62 73 GLN A C 1
ATOM 557 O O . GLN A 1 73 ? 2.030 -1.350 8.316 1.00 87.62 73 GLN A O 1
ATOM 562 N N . VAL A 1 74 ? 2.674 -3.033 6.979 1.00 89.69 74 VAL A N 1
ATOM 563 C CA . VAL A 1 74 ? 1.832 -4.066 7.596 1.00 89.69 74 VAL A CA 1
ATOM 564 C C . VAL A 1 74 ? 2.237 -4.331 9.047 1.00 89.69 74 VAL A C 1
ATOM 566 O O . VAL A 1 74 ? 1.366 -4.492 9.898 1.00 89.69 74 VAL A O 1
ATOM 569 N N . GLN A 1 75 ? 3.537 -4.346 9.353 1.00 89.44 75 GLN A N 1
ATOM 570 C CA . GLN A 1 75 ? 4.016 -4.499 10.730 1.00 89.44 75 GLN A CA 1
ATOM 571 C C . GLN A 1 75 ? 3.501 -3.383 11.641 1.00 89.44 75 GLN A C 1
ATOM 573 O O . GLN A 1 75 ? 2.966 -3.686 12.701 1.00 89.44 75 GLN A O 1
ATOM 578 N N . ILE A 1 76 ? 3.610 -2.120 11.214 1.00 87.38 76 ILE A N 1
ATOM 579 C CA . ILE A 1 76 ? 3.082 -0.978 11.979 1.00 87.38 76 ILE A CA 1
ATOM 580 C C . ILE A 1 76 ? 1.568 -1.106 12.114 1.00 87.38 76 ILE A C 1
ATOM 582 O O . ILE A 1 76 ? 1.043 -0.994 13.210 1.00 87.38 76 ILE A O 1
ATOM 586 N N . ALA A 1 77 ? 0.864 -1.401 11.016 1.00 88.81 77 ALA A N 1
ATOM 587 C CA . ALA A 1 77 ? -0.587 -1.545 11.046 1.00 88.81 77 ALA A CA 1
ATOM 588 C C . ALA A 1 77 ? -1.036 -2.593 12.076 1.00 88.81 77 ALA A C 1
ATOM 590 O O . ALA A 1 77 ? -2.003 -2.372 12.790 1.00 88.81 77 ALA A O 1
ATOM 591 N N . ARG A 1 78 ? -0.305 -3.704 12.212 1.00 90.25 78 ARG A N 1
ATOM 592 C CA . ARG A 1 78 ? -0.576 -4.711 13.246 1.00 90.25 78 ARG A CA 1
ATOM 593 C C . ARG A 1 78 ? -0.256 -4.230 14.657 1.00 90.25 78 ARG A C 1
ATOM 595 O O . ARG A 1 78 ? -1.039 -4.499 15.558 1.00 90.25 78 ARG A O 1
ATOM 602 N N . GLN A 1 79 ? 0.875 -3.551 14.845 1.00 89.44 79 GLN A N 1
ATOM 603 C CA . GLN A 1 79 ? 1.288 -3.015 16.148 1.00 89.44 79 GLN A CA 1
ATOM 604 C C . GLN A 1 79 ? 0.277 -2.000 16.688 1.00 89.44 79 GLN A C 1
ATOM 606 O O . GLN A 1 79 ? -0.053 -2.029 17.866 1.00 89.44 79 GLN A O 1
ATOM 611 N N . GLU A 1 80 ? -0.253 -1.167 15.800 1.00 87.75 80 GLU A N 1
ATOM 612 C CA . GLU A 1 80 ? -1.220 -0.115 16.112 1.00 87.75 80 GLU A CA 1
ATOM 613 C C . GLU A 1 80 ? -2.678 -0.616 16.088 1.00 87.75 80 GLU A C 1
ATOM 615 O O . GLU A 1 80 ? -3.610 0.158 16.281 1.00 87.75 80 GLU A O 1
ATOM 620 N N . GLY A 1 81 ? -2.913 -1.902 15.791 1.00 89.38 81 GLY A N 1
ATOM 621 C CA . GLY A 1 81 ? -4.266 -2.463 15.664 1.00 89.38 81 GLY A CA 1
ATOM 622 C C . GLY A 1 81 ? -5.093 -1.866 14.513 1.00 89.38 81 GLY A C 1
ATOM 623 O O . GLY A 1 81 ? -6.324 -1.915 14.529 1.00 89.38 81 GLY A O 1
ATOM 624 N N . ALA A 1 82 ? -4.440 -1.294 13.502 1.00 88.00 82 ALA A N 1
ATOM 625 C CA . ALA A 1 82 ? -5.086 -0.642 12.375 1.00 88.00 82 ALA A CA 1
ATOM 626 C C . ALA A 1 82 ? -5.805 -1.649 11.462 1.00 88.00 82 ALA A C 1
ATOM 628 O O . ALA A 1 82 ? -5.206 -2.552 10.878 1.00 88.00 82 ALA A O 1
ATOM 629 N N . GLN A 1 83 ? -7.100 -1.417 11.250 1.00 90.38 83 GLN A N 1
ATOM 630 C CA . GLN A 1 83 ? -7.942 -2.218 10.351 1.00 90.38 83 GLN A CA 1
ATOM 631 C C . GLN A 1 83 ? -7.744 -1.880 8.865 1.00 90.38 83 GLN A C 1
ATOM 633 O O . GLN A 1 83 ? -8.178 -2.630 7.985 1.00 90.38 83 GLN A O 1
ATOM 638 N N . TYR A 1 84 ? -7.125 -0.730 8.580 1.00 90.38 84 TYR A N 1
ATOM 639 C CA . TYR A 1 84 ? -6.988 -0.184 7.236 1.00 90.38 84 TYR A CA 1
ATOM 640 C C . TYR A 1 84 ? -5.540 0.155 6.908 1.00 90.38 84 TYR A C 1
ATOM 642 O O . TYR A 1 84 ? -4.799 0.700 7.722 1.00 90.38 84 TYR A O 1
ATOM 650 N N . VAL A 1 85 ? -5.166 -0.094 5.657 1.00 90.25 85 VAL A N 1
ATOM 651 C CA . VAL A 1 85 ? -3.856 0.234 5.099 1.00 90.25 85 VAL A CA 1
ATOM 652 C C . VAL A 1 85 ? -4.057 1.057 3.831 1.00 90.25 85 VAL A C 1
ATOM 654 O O . VAL A 1 85 ? -4.762 0.637 2.918 1.00 90.25 85 VAL A O 1
ATOM 657 N N . SER A 1 86 ? -3.444 2.241 3.752 1.00 89.62 86 SER A N 1
ATOM 658 C CA . SER A 1 86 ? -3.590 3.148 2.604 1.00 89.62 86 SER A CA 1
ATOM 659 C C . SER A 1 86 ? -2.305 3.269 1.786 1.00 89.62 86 SER A C 1
ATOM 661 O O . SER A 1 86 ? -1.213 3.303 2.355 1.00 89.62 86 SER A O 1
ATOM 663 N N . HIS A 1 87 ? -2.413 3.365 0.456 1.00 88.31 87 HIS A N 1
ATOM 664 C CA . HIS A 1 87 ? -1.269 3.632 -0.424 1.00 88.31 87 HIS A CA 1
ATOM 665 C C . HIS A 1 87 ? -1.566 4.714 -1.471 1.00 88.31 87 HIS A C 1
ATOM 667 O O . HIS A 1 87 ? -2.654 4.796 -2.039 1.00 88.31 87 HIS A O 1
ATOM 673 N N . GLY A 1 88 ? -0.553 5.519 -1.804 1.00 84.00 88 GLY A N 1
ATOM 674 C CA . GLY A 1 88 ? -0.662 6.612 -2.779 1.00 84.00 88 GLY A CA 1
ATOM 675 C C . GLY A 1 88 ? -0.444 6.222 -4.247 1.00 84.00 88 GLY A C 1
ATOM 676 O O . GLY A 1 88 ? -0.491 7.105 -5.103 1.00 84.00 88 GLY A O 1
ATOM 677 N N . ALA A 1 89 ? -0.180 4.944 -4.553 1.00 84.50 89 ALA A N 1
ATOM 678 C CA . ALA A 1 89 ? 0.061 4.490 -5.926 1.00 84.50 89 ALA A CA 1
ATOM 679 C C . ALA A 1 89 ? -1.137 4.774 -6.852 1.00 84.50 89 ALA A C 1
ATOM 681 O O . ALA A 1 89 ? -2.297 4.668 -6.445 1.00 84.50 89 ALA A O 1
ATOM 682 N N . THR A 1 90 ? -0.851 5.141 -8.102 1.00 82.50 90 THR A N 1
ATOM 683 C CA . THR A 1 90 ? -1.877 5.466 -9.101 1.00 82.50 90 THR A CA 1
ATOM 684 C C . THR A 1 90 ? -2.676 4.221 -9.497 1.00 82.50 90 THR A C 1
ATOM 686 O O . THR A 1 90 ? -2.156 3.106 -9.507 1.00 82.50 90 THR A O 1
ATOM 689 N N . GLY A 1 91 ? -3.942 4.406 -9.884 1.00 76.56 91 GLY A N 1
ATOM 690 C CA . GLY A 1 91 ? -4.836 3.303 -10.264 1.00 76.56 91 GLY A CA 1
ATOM 691 C C . GLY A 1 91 ? -4.484 2.589 -11.577 1.00 76.56 91 GLY A C 1
ATOM 692 O O . GLY A 1 91 ? -5.113 1.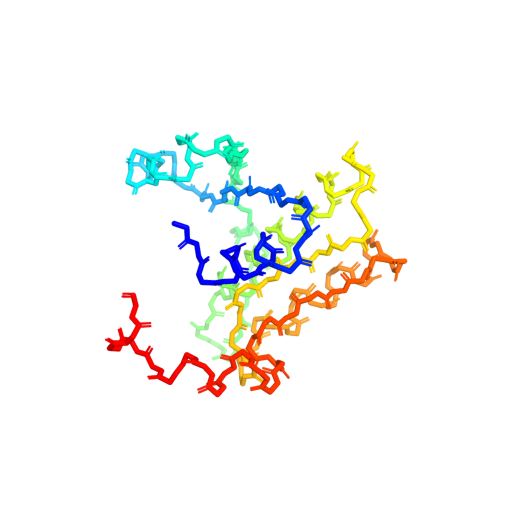584 -11.892 1.00 76.56 91 GLY A O 1
ATOM 693 N N . LYS A 1 92 ? -3.493 3.077 -12.337 1.00 80.50 92 LYS A N 1
ATOM 694 C CA . LYS A 1 92 ? -3.054 2.500 -13.624 1.00 80.50 92 LYS A CA 1
ATOM 695 C C . LYS A 1 92 ? -1.649 1.878 -13.583 1.00 80.50 92 LYS A C 1
ATOM 697 O O . LYS A 1 92 ? -1.222 1.314 -14.578 1.00 80.50 92 LYS A O 1
ATOM 702 N N . GLY A 1 93 ? -0.915 2.009 -12.474 1.00 82.06 93 GLY A N 1
ATOM 703 C CA . GLY A 1 93 ? 0.479 1.557 -12.374 1.00 82.06 93 GLY A CA 1
ATOM 704 C C . GLY A 1 93 ? 0.644 0.189 -11.706 1.00 82.06 93 GLY A C 1
ATOM 705 O O . GLY A 1 93 ? -0.216 -0.238 -10.937 1.00 82.06 93 GLY A O 1
ATOM 706 N N . ASN A 1 94 ? 1.796 -0.450 -11.932 1.00 85.50 94 ASN A N 1
ATOM 707 C CA . ASN A 1 94 ? 2.159 -1.757 -11.356 1.00 85.50 94 ASN A CA 1
ATOM 708 C C . ASN A 1 94 ? 2.317 -1.728 -9.828 1.00 85.50 94 ASN A C 1
ATOM 710 O O . ASN A 1 94 ? 2.095 -2.729 -9.149 1.00 85.50 94 ASN A O 1
ATOM 714 N N . ASP A 1 95 ? 2.660 -0.570 -9.264 1.00 86.25 95 ASP A N 1
ATOM 715 C CA . ASP A 1 95 ? 2.896 -0.427 -7.827 1.00 86.25 95 ASP A CA 1
ATOM 716 C C . ASP A 1 95 ? 1.659 -0.759 -6.991 1.00 86.25 95 ASP A C 1
ATOM 718 O O . ASP A 1 95 ? 1.796 -1.357 -5.928 1.00 86.25 95 ASP A O 1
ATOM 722 N N . GLN A 1 96 ? 0.449 -0.466 -7.481 1.00 85.88 96 GLN A N 1
ATOM 723 C CA . GLN A 1 96 ? -0.775 -0.826 -6.759 1.00 85.88 96 GLN A CA 1
ATOM 724 C C . GLN A 1 96 ? -0.894 -2.345 -6.556 1.00 85.88 96 GLN A C 1
ATOM 726 O O . GLN A 1 96 ? -1.397 -2.793 -5.531 1.00 85.88 96 GLN A O 1
ATOM 731 N N . ILE A 1 97 ? -0.452 -3.132 -7.544 1.00 89.00 97 ILE A N 1
ATOM 732 C CA . ILE A 1 97 ? -0.543 -4.592 -7.515 1.00 89.00 97 ILE A CA 1
ATOM 733 C C . ILE A 1 97 ? 0.485 -5.109 -6.514 1.00 89.00 97 ILE A C 1
ATOM 735 O O . ILE A 1 97 ? 0.148 -5.917 -5.658 1.00 89.00 97 ILE A O 1
ATOM 739 N N . ARG A 1 98 ? 1.705 -4.560 -6.545 1.00 90.31 98 ARG A N 1
ATOM 740 C CA . ARG A 1 98 ? 2.784 -4.908 -5.607 1.00 90.31 98 ARG A CA 1
ATOM 741 C C . ARG A 1 98 ? 2.385 -4.658 -4.149 1.00 90.31 98 ARG A C 1
ATOM 743 O O . ARG A 1 98 ? 2.571 -5.544 -3.317 1.00 90.31 98 ARG A O 1
ATOM 750 N N . PHE A 1 99 ? 1.792 -3.496 -3.854 1.00 88.31 99 PHE A N 1
ATOM 751 C CA . PHE A 1 99 ? 1.270 -3.185 -2.517 1.00 88.31 99 PHE A CA 1
ATOM 752 C C . PHE A 1 99 ? 0.150 -4.150 -2.116 1.00 88.31 99 PHE A C 1
ATOM 754 O O . PHE A 1 99 ? 0.197 -4.733 -1.039 1.00 88.31 99 PHE A O 1
ATOM 761 N N . LYS A 1 100 ? -0.840 -4.369 -2.988 1.00 89.62 100 LYS A N 1
ATOM 762 C CA . LYS A 1 100 ? -1.980 -5.238 -2.669 1.00 89.62 100 LYS A CA 1
ATOM 763 C C . LYS A 1 100 ? -1.588 -6.690 -2.440 1.00 89.62 100 LYS A C 1
ATOM 765 O O . LYS A 1 100 ? -2.030 -7.265 -1.455 1.00 89.62 100 LYS A O 1
ATOM 770 N N . LEU A 1 101 ? -0.762 -7.259 -3.317 1.00 91.50 101 LEU A N 1
ATOM 771 C CA . LEU A 1 101 ? -0.305 -8.642 -3.191 1.00 91.50 101 LEU A CA 1
ATOM 772 C C . LEU A 1 101 ? 0.487 -8.839 -1.901 1.00 91.50 101 LEU A C 1
ATOM 774 O O . LEU A 1 101 ? 0.222 -9.780 -1.162 1.00 91.50 101 LEU A O 1
ATOM 778 N N . THR A 1 102 ? 1.402 -7.917 -1.589 1.00 90.50 102 THR A N 1
ATOM 779 C CA . THR A 1 102 ? 2.205 -8.018 -0.363 1.00 90.50 102 THR A CA 1
ATOM 780 C C . THR A 1 102 ? 1.342 -7.843 0.890 1.00 90.50 102 THR A C 1
ATOM 782 O O . THR A 1 102 ? 1.488 -8.608 1.839 1.00 90.50 102 THR A O 1
ATOM 785 N N . CYS A 1 103 ? 0.404 -6.887 0.897 1.00 91.12 103 CYS A N 1
ATOM 786 C CA . CYS A 1 103 ? -0.549 -6.731 2.000 1.00 91.12 103 CYS A CA 1
ATOM 787 C C . CYS A 1 103 ? -1.407 -7.979 2.193 1.00 91.12 103 CYS A C 1
ATOM 789 O O . CYS A 1 103 ? -1.549 -8.435 3.318 1.00 91.12 103 CYS A O 1
ATOM 791 N N . HIS A 1 104 ? -1.957 -8.542 1.116 1.00 91.75 104 HIS A N 1
ATOM 792 C CA . HIS A 1 104 ? -2.815 -9.719 1.203 1.00 91.75 104 HIS A CA 1
ATOM 793 C C . HIS A 1 104 ? -2.045 -10.954 1.689 1.00 91.75 104 HIS A C 1
ATOM 795 O O . HIS A 1 104 ? -2.555 -11.703 2.513 1.00 91.75 104 HIS A O 1
ATOM 801 N N . ALA A 1 105 ? -0.796 -11.119 1.245 1.00 92.56 105 ALA A N 1
ATOM 802 C CA . ALA A 1 105 ? 0.069 -12.203 1.698 1.00 92.56 105 ALA A CA 1
ATOM 803 C C . ALA A 1 105 ? 0.434 -12.091 3.188 1.00 92.56 105 ALA A C 1
ATOM 805 O O . ALA A 1 105 ? 0.506 -13.098 3.884 1.00 92.56 105 ALA A O 1
ATOM 806 N N . LEU A 1 106 ? 0.683 -10.875 3.687 1.00 92.19 106 LEU A N 1
ATOM 807 C CA . LEU A 1 106 ? 1.179 -10.678 5.051 1.00 92.19 106 LEU A CA 1
ATOM 808 C C . LEU A 1 106 ? 0.082 -10.404 6.072 1.00 92.19 106 LEU A C 1
ATOM 810 O O . LEU A 1 106 ? 0.269 -10.737 7.237 1.00 92.19 106 LEU A O 1
ATOM 814 N N . TYR A 1 107 ? -1.026 -9.786 5.671 1.00 93.38 107 TYR A N 1
ATOM 815 C CA . TYR A 1 107 ? -2.135 -9.407 6.540 1.00 93.38 107 TYR A CA 1
ATOM 816 C C . TYR A 1 107 ? -3.472 -9.455 5.778 1.00 93.38 107 TYR A C 1
ATOM 818 O O . TYR A 1 107 ? -4.028 -8.413 5.439 1.00 93.38 107 TYR A O 1
ATOM 826 N N . PRO A 1 108 ? -4.007 -10.658 5.510 1.00 91.44 108 PRO A N 1
ATOM 827 C CA . PRO A 1 108 ? -5.169 -10.850 4.636 1.00 91.44 108 PRO A CA 1
ATOM 828 C C . PRO A 1 108 ? -6.446 -10.152 5.128 1.00 91.44 108 PRO A C 1
ATOM 830 O O . PRO A 1 108 ? -7.252 -9.721 4.308 1.00 91.44 108 PRO A O 1
ATOM 833 N N . GLU A 1 109 ? -6.593 -9.987 6.446 1.00 92.06 109 GLU A N 1
ATOM 834 C CA . GLU A 1 109 ? -7.740 -9.338 7.101 1.00 92.06 109 GLU A CA 1
ATOM 835 C C . GLU A 1 109 ? -7.799 -7.815 6.865 1.00 92.06 109 GLU A C 1
ATOM 837 O O . GLU A 1 109 ? -8.831 -7.175 7.086 1.00 92.06 109 GLU A O 1
ATOM 842 N N . VAL A 1 110 ? -6.678 -7.197 6.470 1.00 90.56 110 VAL A N 1
ATOM 843 C CA . VAL A 1 110 ? -6.558 -5.737 6.425 1.00 90.56 110 VAL A CA 1
ATOM 844 C C . VAL A 1 110 ? -7.257 -5.153 5.204 1.00 90.56 110 VAL A C 1
ATOM 846 O O . VAL A 1 110 ? -7.080 -5.598 4.067 1.00 90.56 110 VAL A O 1
ATOM 849 N N . LYS A 1 111 ? -8.026 -4.082 5.409 1.00 91.44 111 LYS A N 1
ATOM 850 C CA . LYS A 1 111 ? -8.724 -3.403 4.315 1.00 91.44 111 LYS A CA 1
ATOM 851 C C . LYS A 1 111 ? -7.806 -2.390 3.646 1.00 91.44 111 LYS A C 1
ATOM 853 O O . LYS A 1 111 ? -7.302 -1.460 4.272 1.00 91.44 111 LYS A O 1
ATOM 858 N N . ILE A 1 112 ? -7.612 -2.533 2.339 1.00 90.31 112 ILE A N 1
ATOM 859 C CA . ILE A 1 112 ? -6.729 -1.644 1.580 1.00 90.31 112 ILE A CA 1
ATOM 860 C C . ILE A 1 112 ? -7.520 -0.461 1.022 1.00 90.31 112 ILE A C 1
ATOM 862 O O . ILE A 1 112 ? -8.433 -0.636 0.214 1.00 90.31 112 ILE A O 1
ATOM 866 N N . ILE A 1 113 ? -7.115 0.757 1.383 1.00 89.06 113 ILE A N 1
ATOM 867 C CA . ILE A 1 113 ? -7.644 1.994 0.810 1.00 89.06 113 ILE A CA 1
ATOM 868 C C . ILE A 1 113 ? -6.674 2.507 -0.259 1.00 89.06 113 ILE A C 1
ATOM 870 O O . ILE A 1 113 ? -5.544 2.895 0.021 1.00 89.06 113 ILE A O 1
ATOM 874 N N . ALA A 1 114 ? -7.127 2.544 -1.510 1.00 89.12 114 ALA A N 1
ATOM 875 C CA . ALA A 1 114 ? -6.370 3.098 -2.630 1.00 89.12 114 ALA A CA 1
ATOM 876 C C . ALA A 1 114 ? -7.100 4.342 -3.161 1.00 89.12 114 ALA A C 1
ATOM 878 O O . ALA A 1 114 ? -7.986 4.197 -4.007 1.00 89.12 114 ALA A O 1
ATOM 879 N N . PRO A 1 115 ? -6.760 5.562 -2.700 1.00 85.06 115 PRO A N 1
ATOM 880 C CA . PRO A 1 115 ? -7.546 6.758 -2.995 1.00 85.06 115 PRO A CA 1
ATOM 881 C C . PRO A 1 115 ? -7.715 7.017 -4.496 1.00 85.06 115 PRO A C 1
ATOM 883 O O . PRO A 1 115 ? -8.802 7.342 -4.950 1.00 85.06 115 PRO A O 1
ATOM 886 N N . TRP A 1 116 ? -6.693 6.742 -5.308 1.00 83.31 116 TRP A N 1
ATOM 887 C CA . TRP A 1 116 ? -6.765 6.898 -6.766 1.00 83.31 116 TRP A CA 1
ATOM 888 C C . TRP A 1 116 ? -7.717 5.930 -7.490 1.00 83.31 116 TRP A C 1
ATOM 890 O O . TRP A 1 116 ? -7.881 6.058 -8.701 1.00 83.31 116 TRP A O 1
ATOM 900 N N . ARG A 1 117 ? -8.342 4.975 -6.789 1.00 82.88 117 ARG A N 1
ATOM 901 C CA . ARG A 1 117 ? -9.409 4.108 -7.325 1.00 82.88 117 ARG A CA 1
ATOM 902 C C . ARG A 1 117 ? -10.813 4.540 -6.898 1.00 82.88 117 ARG A C 1
ATOM 904 O O . ARG A 1 117 ? -11.781 3.964 -7.377 1.00 82.88 117 ARG A O 1
ATOM 911 N N . ILE A 1 118 ? -10.921 5.525 -6.012 1.00 84.75 118 ILE A N 1
ATOM 912 C CA . ILE A 1 118 ? -12.185 6.000 -5.448 1.00 84.75 118 ILE A CA 1
ATOM 913 C C . ILE A 1 118 ? -12.710 7.145 -6.336 1.00 84.75 118 ILE A C 1
ATOM 915 O O . ILE A 1 118 ? -12.008 8.157 -6.455 1.00 84.75 118 ILE A O 1
ATOM 919 N N . PRO A 1 119 ? -13.898 7.022 -6.967 1.00 84.75 119 PRO A N 1
ATOM 920 C CA . PRO A 1 119 ? -14.472 8.057 -7.834 1.00 84.75 119 PRO A CA 1
ATOM 921 C C . PRO A 1 119 ? -14.503 9.448 -7.224 1.00 84.75 119 PRO A C 1
ATOM 923 O O . PRO A 1 119 ? -14.082 10.421 -7.851 1.00 84.75 119 PRO A O 1
ATOM 926 N N . GLU A 1 120 ? -14.911 9.543 -5.966 1.00 83.44 120 GLU A N 1
ATOM 927 C CA . GLU A 1 120 ? -14.989 10.797 -5.226 1.00 83.44 120 GLU A CA 1
ATOM 928 C C . GLU A 1 120 ? -13.608 11.462 -5.099 1.00 83.44 120 GLU A C 1
ATOM 930 O O . GLU A 1 120 ? -13.493 12.688 -5.124 1.00 83.44 120 GLU A O 1
ATOM 935 N N . PHE A 1 121 ? -12.538 10.666 -5.008 1.00 82.00 121 PHE A N 1
ATOM 936 C CA . PHE A 1 121 ? -11.174 11.161 -4.859 1.00 82.00 121 PHE A CA 1
ATOM 937 C C . PHE A 1 121 ? -10.633 11.746 -6.162 1.00 82.00 121 PHE A C 1
ATOM 939 O O . PHE A 1 121 ? -10.220 12.907 -6.201 1.00 82.00 121 PHE A O 1
ATOM 946 N N . TYR A 1 122 ? -10.610 10.958 -7.241 1.00 78.38 122 TYR A N 1
ATOM 947 C CA . TYR A 1 122 ? -9.980 11.414 -8.480 1.00 78.38 122 TYR A CA 1
ATOM 948 C C . TYR A 1 122 ? -10.817 12.487 -9.195 1.00 78.38 122 TYR A C 1
ATOM 950 O O . TYR A 1 122 ? -10.249 13.323 -9.898 1.00 78.38 122 TYR A O 1
ATOM 958 N N . ASN A 1 123 ? -12.136 12.540 -8.966 1.00 83.50 123 ASN A N 1
ATOM 959 C CA . ASN A 1 123 ? -12.971 13.646 -9.441 1.00 83.50 123 ASN A CA 1
ATOM 960 C C . ASN A 1 123 ? -12.678 14.957 -8.703 1.00 83.50 123 ASN A C 1
ATOM 962 O O . ASN A 1 123 ? -12.645 16.014 -9.335 1.00 83.50 123 ASN A O 1
ATOM 966 N N . ARG A 1 124 ? -12.408 14.896 -7.392 1.00 81.06 124 ARG A N 1
ATOM 967 C CA . ARG A 1 124 ? -12.038 16.069 -6.587 1.00 81.06 124 ARG A CA 1
ATOM 968 C C . ARG A 1 124 ? -10.634 16.578 -6.925 1.00 81.06 124 ARG A C 1
ATOM 970 O O . ARG A 1 124 ? -10.427 17.786 -7.039 1.00 81.06 124 ARG A O 1
ATOM 977 N N . PHE A 1 125 ? -9.679 15.672 -7.139 1.00 76.38 125 PHE A N 1
ATOM 978 C CA . PHE A 1 125 ? -8.276 16.001 -7.407 1.00 76.38 125 PHE A CA 1
ATOM 979 C C . PHE A 1 125 ? -7.880 15.725 -8.862 1.00 76.38 125 PHE A C 1
ATOM 981 O O . PHE A 1 125 ? -7.085 14.831 -9.155 1.00 76.38 125 PHE A O 1
ATOM 988 N N . ARG A 1 126 ? -8.389 16.551 -9.785 1.00 71.56 126 ARG A N 1
ATOM 989 C CA . ARG A 1 126 ? -7.978 16.541 -11.199 1.00 71.56 126 ARG A CA 1
ATOM 990 C C . ARG A 1 126 ? -6.595 17.190 -11.375 1.00 71.56 126 ARG A C 1
ATOM 992 O O . ARG A 1 126 ? -6.473 18.381 -11.647 1.00 71.56 126 ARG A O 1
ATOM 999 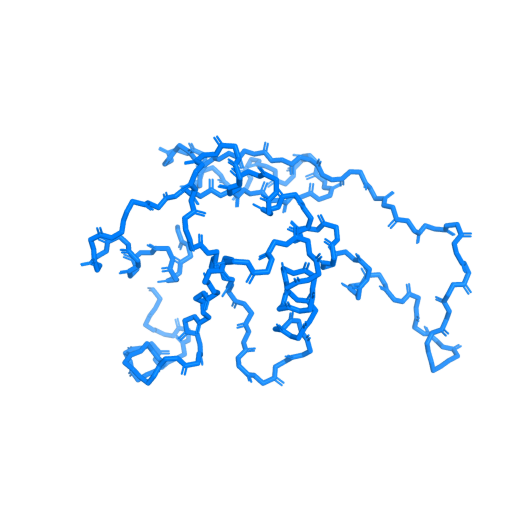N N . GLY A 1 127 ? -5.539 16.396 -11.203 1.00 65.81 127 GLY A N 1
ATOM 1000 C CA . GLY A 1 127 ? -4.156 16.776 -11.523 1.00 65.81 127 GLY A CA 1
ATOM 1001 C C . GLY A 1 127 ? -3.408 17.579 -10.445 1.00 65.81 127 GLY A C 1
ATOM 1002 O O . GLY A 1 127 ? -3.833 17.692 -9.291 1.00 65.81 127 GLY A O 1
ATOM 1003 N N . ARG A 1 128 ? -2.230 18.105 -10.819 1.00 62.16 128 ARG A N 1
ATOM 1004 C CA . ARG A 1 128 ? -1.319 18.840 -9.916 1.00 62.16 128 ARG A CA 1
ATOM 1005 C C . ARG A 1 128 ? -1.751 20.284 -9.626 1.00 62.16 128 ARG A C 1
ATOM 1007 O O . ARG A 1 128 ? -1.311 20.822 -8.630 1.00 62.16 128 ARG A O 1
ATOM 1014 N N . LYS A 1 129 ? -2.614 20.914 -10.432 1.00 58.16 129 LYS A N 1
ATOM 1015 C CA . LYS A 1 129 ? -2.985 22.336 -10.241 1.00 58.16 129 LYS A CA 1
ATOM 1016 C C . LYS A 1 129 ? -3.909 22.602 -9.041 1.00 58.16 129 LYS A C 1
ATOM 1018 O O . LYS A 1 129 ? -3.988 23.729 -8.582 1.00 58.16 129 LYS A O 1
ATOM 1023 N N . ARG A 1 130 ? -4.599 21.577 -8.531 1.00 52.62 130 ARG A N 1
ATOM 1024 C CA . ARG A 1 130 ? -5.379 21.622 -7.278 1.00 52.62 130 ARG A CA 1
ATOM 1025 C C . ARG A 1 130 ? -4.621 20.866 -6.179 1.00 52.62 130 ARG A C 1
ATOM 1027 O O . ARG A 1 130 ? -5.087 19.813 -5.733 1.00 52.62 130 ARG A O 1
ATOM 1034 N N . LEU A 1 131 ? -3.369 21.260 -5.926 1.00 48.25 131 LEU A N 1
ATOM 1035 C CA . LEU A 1 131 ? -2.472 20.694 -4.904 1.00 48.25 131 LEU A CA 1
ATOM 1036 C C . LEU A 1 131 ? -2.517 21.543 -3.642 1.00 48.25 131 LEU A C 1
ATOM 1038 O O . LEU A 1 131 ? -2.424 22.776 -3.795 1.00 48.25 131 LEU A O 1
#

Sequence (131 aa):
MSKGTVILAYKGYDVITYLVSPRKYLWDKCACATSLGGIQIFIPSYCSSANAIYEDCYLLGTSVARPCITCRQVQIARQEGAQYVSHGATGKGNDQIRFKLTCHALYPEVKIIAPWRIPEFYNRFRGRKRL

Secondary structure (DSSP, 8-state):
--HHHHHHHHTT-----EEEES-GGGSGGGHHHHTTTPEEEE-----STT---BTTTB--HHHHHHHHHHHHHHHHHHHTT-SEEE----TTSTHHHHHHHHHHHH-TTPEEE-GGG-HHHHHH--STT--

Radius of gyration: 15.67 Å; chains: 1; bounding box: 37×34×36 Å

InterPro domains:
  IPR001518 Argininosuccinate synthase [PTHR11587] (47-130)
  IPR014729 Rossmann-like alpha/beta/alpha sandwich fold [G3DSA:3.40.50.620] (4-131)
  IPR018223 Argininosuccinate synthase, conserved site [PS00565] (88-99)
  IPR048267 Arginosuccinate synthase-like, N-terminal domain [PF00764] (49-123)

Foldseek 3Di:
DPLVQVVCVVVVDDGAAEDEDCDPVCVVVVVVCVVVVYHYDHDPQDPPPPPDDDPNHDSCRVVVVLLVVLLVQLVVCVVVVNQEGEDADAPPDPSVVSNVVSCCVRPVRHHYDYQNVDPVRCVVDVDDVVD